Protein AF-F0YEH4-F1 (afdb_monomer_lite)

Foldseek 3Di:
DVVLVVVVLVVQLVLLQPQDQQHDPVSLVVVVVVLVCLCVRPPPVVSCVSVVPLLVVLPDQDRGSVSSNVSSLSSVQSVCVVVVHDRDDD

Radius of gyration: 12.73 Å; chains: 1; bounding box: 28×28×31 Å

Organism: Aureococcus anophagefferens (NCBI:txid44056)

Structure (mmCIF, N/CA/C/O backbone):
data_AF-F0YEH4-F1
#
_entry.id   AF-F0YEH4-F1
#
loop_
_atom_site.group_PDB
_atom_site.id
_atom_site.type_symbol
_atom_site.label_atom_id
_atom_site.label_alt_id
_atom_site.label_comp_id
_atom_site.label_asym_id
_atom_site.label_entity_id
_atom_site.label_seq_id
_atom_site.pdbx_PDB_ins_code
_atom_site.Cartn_x
_atom_site.Cartn_y
_atom_site.Cartn_z
_atom_site.occupancy
_atom_site.B_iso_or_equiv
_atom_site.auth_seq_id
_atom_site.auth_comp_id
_atom_site.auth_asym_id
_atom_site.auth_atom_id
_atom_site.pdbx_PDB_model_num
ATOM 1 N N . ARG A 1 1 ? -16.512 1.858 6.558 1.00 81.00 1 ARG A N 1
ATOM 2 C CA . ARG A 1 1 ? -15.108 1.480 6.872 1.00 81.00 1 ARG A CA 1
ATOM 3 C C . ARG A 1 1 ? -14.726 0.163 6.205 1.00 81.00 1 ARG A C 1
ATOM 5 O O . ARG A 1 1 ? -13.740 0.147 5.487 1.00 81.00 1 ARG A O 1
ATOM 12 N N . GLU A 1 2 ? -15.492 -0.913 6.398 1.00 90.81 2 GLU A N 1
ATOM 13 C CA . GLU A 1 2 ? -15.139 -2.221 5.827 1.00 90.81 2 GLU A CA 1
ATOM 14 C C . GLU A 1 2 ? -15.171 -2.286 4.297 1.00 90.81 2 GLU A C 1
ATOM 16 O O . GLU A 1 2 ? -14.256 -2.855 3.713 1.00 90.81 2 GLU A O 1
ATOM 21 N N . ASP A 1 3 ? -16.180 -1.696 3.644 1.00 95.88 3 ASP A N 1
ATOM 22 C CA . ASP A 1 3 ? -16.263 -1.720 2.175 1.00 95.88 3 ASP A CA 1
ATOM 23 C C . ASP A 1 3 ? -15.074 -1.022 1.528 1.00 95.88 3 ASP A C 1
ATOM 25 O O . ASP A 1 3 ? -14.466 -1.572 0.618 1.00 95.88 3 ASP A O 1
ATOM 29 N N . VAL A 1 4 ? -14.685 0.139 2.061 1.00 96.75 4 VAL A N 1
ATOM 30 C CA . VAL A 1 4 ? -13.463 0.835 1.645 1.00 96.75 4 VAL A CA 1
ATOM 31 C C . VAL A 1 4 ? -12.257 -0.094 1.780 1.00 96.75 4 VAL A C 1
ATOM 33 O O . VAL A 1 4 ? -11.531 -0.265 0.814 1.00 96.75 4 VAL A O 1
ATOM 36 N N . GLY A 1 5 ? -12.091 -0.758 2.930 1.00 97.19 5 GLY A N 1
ATOM 37 C CA . GLY A 1 5 ? -10.993 -1.705 3.139 1.00 97.19 5 GLY A CA 1
ATOM 38 C C . GLY A 1 5 ? -10.976 -2.845 2.123 1.00 97.19 5 GLY A C 1
ATOM 39 O O . GLY A 1 5 ? -9.947 -3.094 1.503 1.00 97.19 5 GLY A O 1
ATOM 40 N N . ARG A 1 6 ? -12.117 -3.506 1.897 1.00 97.44 6 ARG A N 1
ATOM 41 C CA . ARG A 1 6 ? -12.234 -4.595 0.912 1.00 97.44 6 ARG A CA 1
ATOM 42 C C . ARG A 1 6 ? -11.886 -4.128 -0.502 1.00 97.44 6 ARG A C 1
ATOM 44 O O . ARG A 1 6 ? -11.135 -4.809 -1.194 1.00 97.44 6 ARG A O 1
ATOM 51 N N . GLN A 1 7 ? -12.403 -2.972 -0.916 1.00 98.25 7 GLN A N 1
ATOM 52 C CA . GLN A 1 7 ? -12.164 -2.432 -2.257 1.00 98.25 7 GLN A CA 1
ATOM 53 C C . GLN A 1 7 ? -10.728 -1.927 -2.435 1.00 98.25 7 GLN A C 1
ATOM 55 O O . GLN A 1 7 ? -10.136 -2.126 -3.493 1.00 98.25 7 GLN A O 1
ATOM 60 N N . SER A 1 8 ? -10.130 -1.336 -1.400 1.00 98.12 8 SER A N 1
ATOM 61 C CA . SER A 1 8 ? -8.722 -0.940 -1.418 1.00 98.12 8 SER A CA 1
ATOM 62 C C . SER A 1 8 ? -7.801 -2.150 -1.519 1.00 98.12 8 SER A C 1
ATOM 64 O O . SER A 1 8 ? -6.923 -2.157 -2.375 1.00 98.12 8 SER A O 1
ATOM 66 N N . TRP A 1 9 ? -8.041 -3.210 -0.741 1.00 98.25 9 TRP A N 1
ATOM 67 C CA . TRP A 1 9 ? -7.268 -4.446 -0.876 1.00 98.25 9 TRP A CA 1
ATOM 68 C C . TRP A 1 9 ? -7.426 -5.078 -2.255 1.00 98.25 9 TRP A C 1
ATOM 70 O O . TRP A 1 9 ? -6.426 -5.453 -2.861 1.00 98.25 9 TRP A O 1
ATOM 80 N N . PHE A 1 10 ? -8.650 -5.141 -2.789 1.00 98.56 10 PHE A N 1
ATOM 81 C CA . PHE A 1 10 ? -8.875 -5.603 -4.159 1.00 98.56 10 PHE A CA 1
ATOM 82 C C . PHE A 1 10 ? -8.057 -4.792 -5.174 1.00 98.56 10 PHE A C 1
ATOM 84 O O . PHE A 1 10 ? -7.411 -5.373 -6.046 1.00 98.56 10 PHE A O 1
ATOM 91 N N . HIS A 1 11 ? -8.042 -3.464 -5.040 1.00 98.56 11 HIS A N 1
ATOM 92 C CA . HIS A 1 11 ? -7.248 -2.586 -5.891 1.00 98.56 11 HIS A CA 1
ATOM 93 C C . HIS A 1 11 ? -5.743 -2.872 -5.771 1.00 98.56 11 HIS A C 1
ATOM 95 O O . HIS A 1 11 ? -5.110 -3.141 -6.790 1.00 98.56 11 HIS A O 1
ATOM 101 N N . TYR A 1 12 ? -5.177 -2.880 -4.559 1.00 98.50 12 TYR A N 1
ATOM 102 C CA . TYR A 1 12 ? -3.739 -3.092 -4.350 1.00 98.50 12 TYR A CA 1
ATOM 103 C C . TYR A 1 12 ? -3.269 -4.456 -4.862 1.00 98.50 12 TYR A C 1
ATOM 105 O O . TYR A 1 12 ? -2.296 -4.528 -5.610 1.00 98.50 12 TYR A O 1
ATOM 113 N N . HIS A 1 13 ? -4.011 -5.526 -4.557 1.00 98.50 13 HIS A N 1
ATOM 114 C CA . HIS A 1 13 ? -3.706 -6.872 -5.056 1.00 98.50 13 HIS A CA 1
ATOM 115 C C . HIS A 1 13 ? -3.825 -6.967 -6.580 1.00 98.50 13 HIS A C 1
ATOM 117 O O . HIS A 1 13 ? -3.007 -7.622 -7.225 1.00 98.50 13 HIS A O 1
ATOM 123 N N . SER A 1 14 ? -4.795 -6.272 -7.182 1.00 98.62 14 SER A N 1
ATOM 124 C CA . SER A 1 14 ? -4.938 -6.224 -8.642 1.00 98.62 14 SER A CA 1
ATOM 125 C C . SER A 1 14 ? -3.785 -5.476 -9.312 1.00 98.62 14 SER A C 1
ATOM 127 O O . SER A 1 14 ? -3.280 -5.935 -10.337 1.00 98.62 14 SER A O 1
ATOM 129 N N . VAL A 1 15 ? -3.341 -4.353 -8.735 1.00 98.25 15 VAL A N 1
ATOM 130 C CA . VAL A 1 15 ? -2.163 -3.613 -9.213 1.00 98.25 15 VAL A CA 1
ATOM 131 C C . VAL A 1 15 ? -0.912 -4.486 -9.094 1.00 98.25 15 VAL A C 1
ATOM 133 O O . VAL A 1 15 ? -0.183 -4.626 -10.072 1.00 98.25 15 VAL A O 1
ATOM 136 N N . ALA A 1 16 ? -0.700 -5.140 -7.948 1.00 98.06 16 ALA A N 1
ATOM 137 C CA . ALA A 1 16 ? 0.439 -6.026 -7.713 1.00 98.06 16 ALA A CA 1
ATOM 138 C C . ALA A 1 16 ? 0.492 -7.191 -8.714 1.00 98.06 16 ALA A C 1
ATOM 140 O O . ALA A 1 16 ? 1.520 -7.431 -9.345 1.00 98.06 16 ALA A O 1
ATOM 141 N N . ALA A 1 17 ? -0.640 -7.866 -8.939 1.00 97.88 17 ALA A N 1
ATOM 142 C CA . ALA A 1 17 ? -0.744 -8.980 -9.883 1.00 97.88 17 ALA A CA 1
ATOM 143 C C . ALA A 1 17 ? -0.470 -8.574 -11.344 1.00 97.88 17 ALA A C 1
ATOM 145 O O . ALA A 1 17 ? -0.147 -9.426 -12.175 1.00 97.88 17 ALA A O 1
ATOM 146 N N . LYS A 1 18 ? -0.624 -7.286 -11.673 1.00 97.62 18 LYS A N 1
ATOM 147 C CA . LYS A 1 18 ? -0.367 -6.725 -13.006 1.00 97.62 18 LYS A CA 1
ATOM 148 C C . LYS A 1 18 ? 0.922 -5.914 -13.093 1.00 97.62 18 LYS A C 1
ATOM 150 O O . LYS A 1 18 ? 1.232 -5.429 -14.180 1.00 97.62 18 LYS A O 1
ATOM 155 N N . TYR A 1 19 ? 1.690 -5.815 -12.009 1.00 97.94 19 TYR A N 1
ATOM 156 C CA . TYR A 1 19 ? 2.983 -5.142 -12.012 1.00 97.94 19 TYR A CA 1
ATOM 157 C C . TYR A 1 19 ? 3.917 -5.780 -13.062 1.00 97.94 19 TYR A C 1
ATOM 159 O O . TYR A 1 19 ? 3.838 -6.994 -13.269 1.00 97.94 19 TYR A O 1
ATOM 167 N N . PRO A 1 20 ? 4.753 -5.036 -13.800 1.00 96.12 20 PRO A N 1
ATOM 168 C CA . PRO A 1 20 ? 5.600 -5.630 -14.839 1.00 96.12 20 PRO A CA 1
ATOM 169 C C . PRO A 1 20 ? 6.629 -6.624 -14.269 1.00 96.12 20 PRO A C 1
ATOM 171 O O . PRO A 1 20 ? 7.079 -6.474 -13.139 1.00 96.12 20 PRO A O 1
ATOM 174 N N . GLU A 1 21 ? 7.026 -7.641 -15.047 1.00 93.56 21 GLU A N 1
ATOM 175 C CA . GLU A 1 21 ? 8.164 -8.508 -14.657 1.00 93.56 21 GLU A CA 1
ATOM 176 C C . GLU A 1 21 ? 9.483 -7.741 -14.715 1.00 93.56 21 GLU A C 1
ATOM 178 O O . GLU A 1 21 ? 10.328 -7.899 -13.845 1.00 93.56 21 GLU A O 1
ATOM 183 N N . ASN A 1 22 ? 9.617 -6.881 -15.727 1.00 93.12 22 ASN A N 1
ATOM 184 C CA . ASN A 1 22 ? 10.731 -5.959 -15.898 1.00 93.12 22 ASN A CA 1
ATOM 185 C C . ASN A 1 22 ? 10.189 -4.539 -15.711 1.00 93.12 22 ASN A C 1
ATOM 187 O O . ASN A 1 22 ? 9.734 -3.918 -16.675 1.00 93.12 22 ASN A O 1
ATOM 191 N N . ALA A 1 23 ? 10.150 -4.068 -14.467 1.00 95.31 23 ALA A N 1
ATOM 192 C CA . ALA A 1 23 ? 9.640 -2.743 -14.142 1.00 95.31 23 ALA A CA 1
ATOM 193 C C . ALA A 1 23 ? 10.578 -1.640 -14.650 1.00 95.31 23 ALA A C 1
ATOM 195 O O . ALA A 1 23 ? 11.800 -1.723 -14.525 1.00 95.31 23 ALA A O 1
ATOM 196 N N . THR A 1 24 ? 10.003 -0.583 -15.218 1.00 96.56 24 THR A N 1
ATOM 197 C CA . THR A 1 24 ? 10.745 0.636 -15.541 1.00 96.56 24 THR A CA 1
ATOM 198 C C . THR A 1 24 ? 10.889 1.521 -14.303 1.00 96.56 24 THR A C 1
ATOM 200 O O . THR A 1 24 ? 10.159 1.375 -13.323 1.00 96.56 24 THR A O 1
ATOM 203 N N . ALA A 1 25 ? 11.773 2.520 -14.362 1.00 95.88 25 ALA A N 1
ATOM 204 C CA . ALA A 1 25 ? 11.886 3.516 -13.295 1.00 95.88 25 ALA A CA 1
ATOM 205 C C . A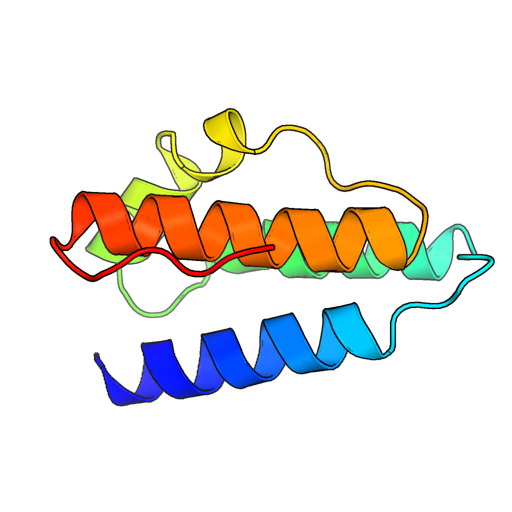LA A 1 25 ? 10.557 4.256 -13.019 1.00 95.88 25 ALA A C 1
ATOM 207 O O . ALA A 1 25 ? 10.293 4.647 -11.884 1.00 95.88 25 ALA A O 1
ATOM 208 N N . ILE A 1 26 ? 9.708 4.427 -14.041 1.00 97.56 26 ILE A N 1
ATOM 209 C CA . ILE A 1 26 ? 8.383 5.045 -13.893 1.00 97.56 26 ILE A CA 1
ATOM 210 C C . ILE A 1 26 ? 7.432 4.105 -13.146 1.00 97.56 26 ILE A C 1
ATOM 212 O O . ILE A 1 26 ? 6.698 4.570 -12.277 1.00 97.56 26 ILE A O 1
ATOM 216 N N . ASP A 1 27 ? 7.466 2.802 -13.434 1.00 97.06 27 ASP A N 1
ATOM 217 C CA . ASP A 1 27 ? 6.633 1.810 -12.741 1.00 97.06 27 ASP A CA 1
ATOM 218 C C . ASP A 1 27 ? 7.000 1.720 -11.254 1.00 97.06 27 ASP A C 1
ATOM 220 O O . ASP A 1 27 ? 6.117 1.748 -10.393 1.00 97.06 27 ASP A O 1
ATOM 224 N N . VAL A 1 28 ? 8.303 1.701 -10.948 1.00 96.19 28 VAL A N 1
ATOM 225 C CA . VAL A 1 28 ? 8.815 1.712 -9.568 1.00 96.19 28 VAL A CA 1
ATOM 226 C C . VAL A 1 28 ? 8.360 2.978 -8.841 1.00 96.19 28 VAL A C 1
ATOM 228 O O . VAL A 1 28 ? 7.792 2.898 -7.750 1.00 96.19 28 VAL A O 1
ATOM 231 N N . ALA A 1 29 ? 8.532 4.151 -9.460 1.00 97.06 29 ALA A N 1
ATOM 232 C CA . ALA A 1 29 ? 8.090 5.419 -8.882 1.00 97.06 29 ALA A CA 1
ATOM 233 C C . ALA A 1 29 ? 6.564 5.473 -8.682 1.00 97.06 29 ALA A C 1
ATOM 235 O O . ALA A 1 29 ? 6.090 6.003 -7.677 1.00 97.06 29 ALA A O 1
ATOM 236 N N . ALA A 1 30 ? 5.782 4.899 -9.600 1.00 97.94 30 ALA A N 1
ATOM 237 C CA . ALA A 1 30 ? 4.329 4.823 -9.483 1.00 97.94 30 ALA A CA 1
ATOM 238 C C . ALA A 1 30 ? 3.894 3.920 -8.320 1.00 97.94 30 ALA A C 1
ATOM 240 O O . ALA A 1 30 ? 3.001 4.298 -7.561 1.00 97.94 30 ALA A O 1
ATOM 241 N N . MET A 1 31 ? 4.543 2.767 -8.129 1.00 97.94 31 MET A N 1
ATOM 242 C CA . MET A 1 31 ? 4.270 1.878 -6.994 1.00 97.94 31 MET A CA 1
ATOM 243 C C . MET A 1 31 ? 4.646 2.533 -5.657 1.00 97.94 31 MET A C 1
ATOM 245 O O . MET A 1 31 ? 3.865 2.499 -4.706 1.00 97.94 31 MET A O 1
ATOM 249 N N . GLN A 1 32 ? 5.796 3.210 -5.593 1.00 96.81 32 GLN A N 1
ATOM 250 C CA . GLN A 1 32 ? 6.177 4.015 -4.428 1.00 96.81 32 GLN A CA 1
ATOM 251 C C . GLN A 1 32 ? 5.158 5.129 -4.155 1.00 96.81 32 GLN A C 1
ATOM 253 O O . GLN A 1 32 ? 4.774 5.350 -3.008 1.00 96.81 32 GLN A O 1
ATOM 258 N N . GLY A 1 33 ? 4.668 5.793 -5.205 1.00 98.00 33 GLY A N 1
ATOM 259 C CA . GLY A 1 33 ? 3.602 6.788 -5.116 1.00 98.00 33 GLY A CA 1
ATOM 260 C C . GLY A 1 33 ? 2.286 6.209 -4.590 1.00 98.00 33 GLY A C 1
ATOM 261 O O . GLY A 1 33 ? 1.632 6.836 -3.755 1.00 98.00 33 GLY A O 1
ATOM 262 N N . LEU A 1 34 ? 1.920 4.995 -5.014 1.00 97.81 34 LEU A N 1
ATOM 263 C CA . LEU A 1 34 ? 0.735 4.289 -4.527 1.00 97.81 34 LEU A CA 1
ATOM 264 C C . LEU A 1 34 ? 0.833 4.009 -3.023 1.00 97.81 34 LEU A C 1
ATOM 266 O O . LEU A 1 34 ? -0.106 4.314 -2.290 1.00 97.81 34 LEU A O 1
ATOM 270 N N . VAL A 1 35 ? 1.973 3.516 -2.540 1.00 97.69 35 VAL A N 1
ATOM 271 C CA . VAL A 1 35 ? 2.188 3.295 -1.099 1.00 97.69 35 VAL A CA 1
ATOM 272 C C . VAL A 1 35 ? 2.242 4.620 -0.336 1.00 97.69 35 VAL A C 1
ATOM 274 O O . VAL A 1 35 ? 1.596 4.763 0.701 1.00 97.69 35 VAL A O 1
ATOM 277 N N . ALA A 1 36 ? 2.905 5.647 -0.873 1.00 97.62 36 ALA A N 1
ATOM 278 C CA . ALA A 1 36 ? 2.918 6.981 -0.272 1.00 97.62 36 ALA A CA 1
ATOM 279 C C . ALA A 1 36 ? 1.506 7.595 -0.165 1.00 97.62 36 ALA A C 1
ATOM 281 O O . ALA A 1 36 ? 1.223 8.350 0.773 1.00 97.62 36 ALA A O 1
ATOM 282 N N . SER A 1 37 ? 0.594 7.241 -1.079 1.00 97.94 37 SER A N 1
ATOM 283 C CA . SER A 1 37 ? -0.802 7.690 -1.054 1.00 97.94 37 SER A CA 1
ATOM 284 C C . SER A 1 37 ? -1.598 7.165 0.147 1.00 97.94 37 SER A C 1
ATOM 286 O O . SER A 1 37 ? -2.626 7.751 0.486 1.00 97.94 37 SER A O 1
ATOM 288 N N . LEU A 1 38 ? -1.100 6.153 0.876 1.00 97.50 38 LEU A N 1
ATOM 289 C CA . LEU A 1 38 ? -1.721 5.668 2.118 1.00 97.50 38 LEU A CA 1
ATOM 290 C C . LEU A 1 38 ? -1.836 6.764 3.190 1.00 97.50 38 LEU A C 1
ATOM 292 O O . LEU A 1 38 ? -2.723 6.706 4.041 1.00 97.50 38 LEU A O 1
ATOM 296 N N . ARG A 1 39 ? -1.041 7.841 3.100 1.00 97.69 39 ARG A N 1
ATOM 297 C CA . ARG A 1 39 ? -1.208 9.061 3.918 1.00 97.69 39 ARG A CA 1
ATOM 298 C C . ARG A 1 39 ? -2.571 9.741 3.741 1.00 97.69 39 ARG A C 1
ATOM 300 O O . ARG A 1 39 ? -2.998 10.498 4.613 1.00 97.69 39 ARG A O 1
ATOM 307 N N . LEU A 1 40 ? -3.264 9.459 2.644 1.00 97.75 40 LEU A N 1
ATOM 308 C CA . LEU A 1 40 ? -4.596 9.964 2.316 1.00 97.75 40 LEU A CA 1
ATOM 309 C C . LEU A 1 40 ? -5.695 8.912 2.523 1.00 97.75 40 LEU A C 1
ATOM 311 O O . LEU A 1 40 ? -6.852 9.166 2.190 1.00 97.75 40 LEU A O 1
ATOM 315 N N . TYR A 1 41 ? -5.363 7.740 3.073 1.00 97.94 41 TYR A N 1
ATOM 316 C CA . TYR A 1 41 ? -6.332 6.669 3.273 1.00 97.94 41 TYR A CA 1
ATOM 317 C C . TYR A 1 41 ? -7.500 7.143 4.167 1.00 97.94 41 TYR A C 1
ATOM 319 O O . TYR A 1 41 ? -7.252 7.677 5.255 1.00 97.94 41 TYR A O 1
ATOM 327 N N . PRO A 1 42 ? -8.775 6.964 3.757 1.00 96.75 42 PRO A N 1
ATOM 328 C CA . PRO A 1 42 ? -9.939 7.598 4.390 1.00 96.75 42 PRO A CA 1
ATOM 329 C C . PRO A 1 42 ? -10.423 6.830 5.636 1.00 96.75 42 PRO A C 1
ATOM 331 O O . PRO A 1 42 ? -11.603 6.532 5.818 1.00 96.75 42 PRO A O 1
ATOM 334 N N . CYS A 1 43 ? -9.478 6.475 6.501 1.00 97.50 43 CYS A N 1
ATOM 335 C CA . CYS A 1 43 ? -9.685 5.912 7.827 1.00 97.50 43 CYS A CA 1
ATOM 336 C C . CYS A 1 43 ? -8.486 6.318 8.685 1.00 97.50 43 CYS A C 1
ATOM 338 O O . CYS A 1 43 ? -7.405 5.757 8.528 1.00 97.50 43 CYS A O 1
ATOM 340 N N . GLU A 1 44 ? -8.674 7.273 9.596 1.00 97.06 44 GLU A N 1
ATOM 341 C CA . GLU A 1 44 ? -7.590 7.818 10.420 1.00 97.06 44 GLU A CA 1
ATOM 342 C C . GLU A 1 44 ? -6.863 6.738 11.227 1.00 97.06 44 GLU A C 1
ATOM 344 O O . GLU A 1 44 ? -5.647 6.626 11.128 1.00 97.06 44 GLU A O 1
ATOM 349 N N . THR A 1 45 ? -7.596 5.897 11.961 1.00 97.06 45 THR A N 1
ATOM 350 C CA . THR A 1 45 ? -6.993 4.814 12.752 1.00 97.06 45 THR A CA 1
ATOM 351 C C . THR A 1 45 ? -6.214 3.835 11.875 1.00 97.06 45 THR A C 1
ATOM 353 O O . THR A 1 45 ? -5.126 3.421 12.249 1.00 97.06 45 THR A O 1
ATOM 356 N N . CYS A 1 46 ? -6.747 3.495 10.696 1.00 97.62 46 CYS A N 1
ATOM 357 C CA . CYS A 1 46 ? -6.087 2.579 9.767 1.00 97.62 46 CYS A CA 1
ATOM 358 C C . CYS A 1 46 ? -4.803 3.202 9.204 1.00 97.62 46 CYS A C 1
ATOM 360 O O . CYS A 1 46 ? -3.761 2.567 9.184 1.00 97.62 46 CYS A O 1
ATOM 362 N N . ARG A 1 47 ? -4.867 4.469 8.777 1.00 97.88 47 ARG A N 1
ATOM 363 C CA . ARG A 1 47 ? -3.708 5.218 8.287 1.00 97.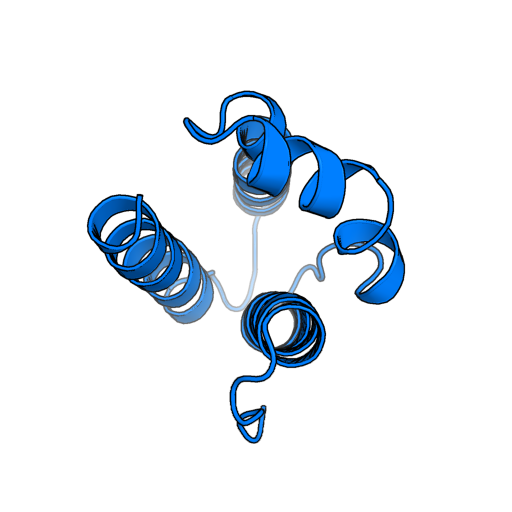88 47 ARG A CA 1
ATOM 364 C C . ARG A 1 47 ? -2.623 5.321 9.356 1.00 97.88 47 ARG A C 1
ATOM 366 O O . ARG A 1 47 ? -1.455 5.154 9.040 1.00 97.88 47 ARG A O 1
ATOM 373 N N . ASN A 1 48 ? -2.998 5.625 10.595 1.00 98.19 48 ASN A N 1
ATOM 374 C CA . ASN A 1 48 ? -2.034 5.777 11.680 1.00 98.19 48 ASN A CA 1
ATOM 375 C C . ASN A 1 48 ? -1.357 4.442 12.027 1.00 98.19 48 ASN A C 1
ATOM 377 O O . ASN A 1 48 ? -0.179 4.462 12.352 1.00 98.19 48 ASN A O 1
ATOM 381 N N . ALA A 1 49 ? -2.064 3.309 11.921 1.00 98.12 49 ALA A N 1
ATOM 382 C CA . ALA A 1 49 ? -1.461 1.981 12.057 1.00 98.12 49 ALA A CA 1
ATOM 383 C C . ALA A 1 49 ? -0.490 1.684 10.897 1.00 98.12 49 ALA A C 1
ATOM 385 O O . ALA A 1 49 ? 0.690 1.437 11.141 1.00 98.12 49 ALA A O 1
ATOM 386 N N . LEU A 1 50 ? -0.946 1.865 9.648 1.00 97.81 50 LEU A N 1
ATOM 387 C CA . LEU A 1 50 ? -0.139 1.657 8.437 1.00 97.81 50 LEU A CA 1
ATOM 388 C C . LEU A 1 50 ? 1.182 2.431 8.479 1.00 97.81 50 LEU A C 1
ATOM 390 O O . LEU A 1 50 ? 2.256 1.871 8.280 1.00 97.81 50 LEU A O 1
ATOM 394 N N . LEU A 1 51 ? 1.096 3.732 8.759 1.00 97.56 51 LEU A N 1
ATOM 395 C CA . LEU A 1 51 ? 2.248 4.634 8.811 1.00 97.56 51 LEU A CA 1
ATOM 396 C C . LEU A 1 51 ? 3.040 4.549 10.122 1.00 97.56 51 LEU A C 1
ATOM 398 O O . LEU A 1 51 ? 4.118 5.129 10.206 1.00 97.56 51 LEU A O 1
ATOM 402 N N . GLY A 1 52 ? 2.468 3.931 11.155 1.00 96.56 52 GLY A N 1
ATOM 403 C CA . GLY A 1 52 ? 3.033 3.875 12.501 1.00 96.56 52 GLY A CA 1
ATOM 404 C C . GLY A 1 52 ? 3.832 2.608 12.793 1.00 96.56 52 GLY A C 1
ATOM 405 O O . GLY A 1 52 ? 4.406 2.518 13.875 1.00 96.56 52 GLY A O 1
ATOM 406 N N . GLY A 1 53 ? 3.857 1.644 11.867 1.00 96.50 53 GLY A N 1
ATOM 407 C CA . GLY A 1 53 ? 4.704 0.458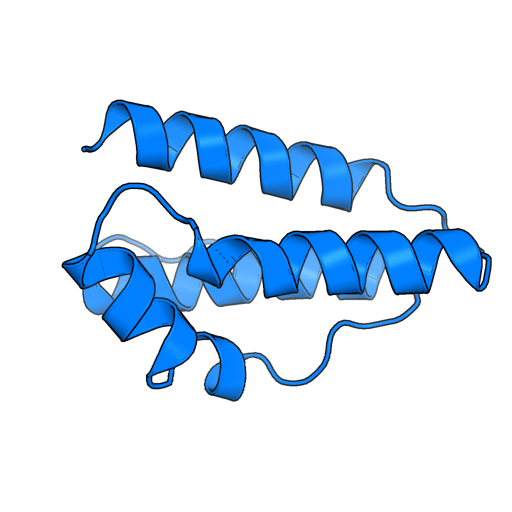 11.988 1.00 96.50 53 GLY A CA 1
ATOM 408 C C . GLY A 1 53 ? 4.403 -0.664 10.995 1.00 96.50 53 GLY A C 1
ATOM 409 O O . GLY A 1 53 ? 5.325 -1.379 10.620 1.00 96.50 53 GLY A O 1
ATOM 410 N N . GLU A 1 54 ? 3.164 -0.805 10.502 1.00 98.06 54 GLU A N 1
ATOM 411 C CA . GLU A 1 54 ? 2.815 -1.951 9.636 1.00 98.06 54 GLU A CA 1
ATOM 412 C C . GLU A 1 54 ? 3.623 -1.953 8.321 1.00 98.06 54 GLU A C 1
ATOM 414 O O . GLU A 1 54 ? 4.037 -3.008 7.844 1.00 98.06 54 GLU A O 1
ATOM 419 N N . LEU A 1 55 ? 3.889 -0.773 7.743 1.00 97.69 55 LEU A N 1
ATOM 420 C CA . LEU A 1 55 ? 4.744 -0.638 6.555 1.00 97.69 55 LEU A CA 1
ATOM 421 C C . LEU A 1 55 ? 6.221 -0.948 6.839 1.00 97.69 55 LEU A C 1
ATOM 423 O O . LEU A 1 55 ? 6.915 -1.446 5.953 1.00 97.69 55 LEU A O 1
ATOM 427 N N . ASP A 1 56 ? 6.701 -0.682 8.053 1.00 97.38 56 ASP A N 1
ATOM 428 C CA . ASP A 1 56 ? 8.089 -0.957 8.429 1.00 97.38 56 ASP A CA 1
ATOM 429 C C . ASP A 1 56 ? 8.332 -2.467 8.575 1.00 97.38 56 ASP A C 1
ATOM 431 O O . ASP A 1 56 ? 9.412 -2.953 8.238 1.00 97.38 56 ASP A O 1
ATOM 435 N N . GLU A 1 57 ? 7.317 -3.227 9.007 1.00 98.06 57 GLU A N 1
ATOM 436 C CA . GLU A 1 57 ? 7.395 -4.689 9.146 1.00 98.06 57 GLU A CA 1
ATOM 437 C C . GLU A 1 57 ? 7.612 -5.414 7.812 1.00 98.06 57 GLU A C 1
ATOM 439 O O . GLU A 1 57 ? 8.280 -6.448 7.775 1.00 98.06 57 GLU A O 1
ATOM 444 N N . VAL A 1 58 ? 7.070 -4.880 6.715 1.00 97.12 58 VAL A N 1
ATOM 445 C CA . VAL A 1 58 ? 7.203 -5.477 5.373 1.00 97.12 58 VAL A CA 1
ATOM 446 C C . VAL A 1 58 ? 8.388 -4.929 4.578 1.00 97.12 58 VAL A C 1
ATOM 448 O O . VAL A 1 58 ? 8.725 -5.464 3.521 1.00 97.12 58 VAL A O 1
ATOM 451 N N . GLY A 1 59 ? 9.052 -3.891 5.091 1.00 96.06 59 GLY A N 1
ATOM 452 C CA . GLY A 1 59 ? 10.245 -3.309 4.489 1.00 96.06 59 GLY A CA 1
ATOM 453 C C . GLY A 1 59 ? 9.992 -2.587 3.155 1.00 96.06 59 GLY A C 1
ATOM 454 O O . GLY A 1 59 ? 8.851 -2.274 2.802 1.00 96.06 59 GLY A O 1
ATOM 455 N N . PRO A 1 60 ? 11.061 -2.273 2.398 1.00 95.31 60 PRO A N 1
ATOM 456 C CA . PRO A 1 60 ? 10.947 -1.542 1.141 1.00 95.31 60 PRO A CA 1
ATOM 457 C C . PRO A 1 60 ? 10.227 -2.360 0.063 1.00 95.31 60 PRO A C 1
ATOM 459 O O . PRO A 1 60 ? 10.343 -3.583 -0.001 1.00 95.31 60 PRO A O 1
ATOM 462 N N . ILE A 1 61 ? 9.521 -1.657 -0.825 1.00 93.38 61 ILE A N 1
ATOM 463 C CA . ILE A 1 61 ? 8.809 -2.265 -1.953 1.00 93.38 61 ILE A CA 1
ATOM 464 C C . ILE A 1 61 ? 9.828 -2.888 -2.926 1.00 93.38 61 ILE A C 1
ATOM 466 O O . ILE A 1 61 ? 10.733 -2.174 -3.369 1.00 93.38 61 ILE A O 1
ATOM 470 N N . PRO A 1 62 ? 9.684 -4.173 -3.298 1.00 93.94 62 PRO A N 1
ATOM 471 C CA . PRO A 1 62 ? 10.548 -4.819 -4.286 1.00 93.94 62 PRO A CA 1
ATOM 472 C C . PRO A 1 62 ? 10.374 -4.264 -5.705 1.00 93.94 62 PRO A C 1
ATOM 474 O O . PRO A 1 62 ? 9.361 -3.648 -6.033 1.00 93.94 62 PRO A O 1
ATOM 477 N N . GLU A 1 63 ? 11.347 -4.532 -6.575 1.00 90.06 63 GLU A N 1
ATOM 478 C CA . GLU A 1 63 ? 11.341 -4.032 -7.958 1.00 90.06 63 GLU A CA 1
ATOM 479 C C . GLU A 1 63 ? 10.742 -5.015 -8.975 1.00 90.06 63 GLU A C 1
ATOM 481 O O . GLU A 1 63 ? 10.430 -4.608 -10.093 1.00 90.06 63 GLU A O 1
ATOM 486 N N . ASP A 1 64 ? 10.543 -6.285 -8.607 1.00 92.88 64 ASP A N 1
ATOM 487 C CA . ASP A 1 64 ? 9.952 -7.313 -9.469 1.00 92.88 64 ASP A CA 1
ATOM 488 C C . ASP A 1 64 ? 8.517 -7.682 -9.053 1.00 92.88 64 ASP A C 1
ATOM 490 O O . ASP A 1 64 ? 8.113 -7.537 -7.895 1.00 92.88 64 ASP A O 1
ATOM 494 N N . ARG A 1 65 ? 7.729 -8.203 -10.006 1.00 97.31 65 ARG A N 1
ATOM 495 C CA . ARG A 1 65 ? 6.326 -8.594 -9.773 1.00 97.31 65 ARG A CA 1
ATOM 496 C C . ARG A 1 65 ? 6.159 -9.562 -8.604 1.00 97.31 65 ARG A C 1
ATOM 498 O O . ARG A 1 65 ? 5.232 -9.383 -7.818 1.00 97.31 65 ARG A O 1
ATOM 505 N N . ALA A 1 66 ? 6.981 -10.606 -8.513 1.00 97.38 66 ALA A N 1
ATOM 506 C CA . ALA A 1 66 ? 6.800 -11.636 -7.492 1.00 97.38 66 ALA A CA 1
ATOM 507 C C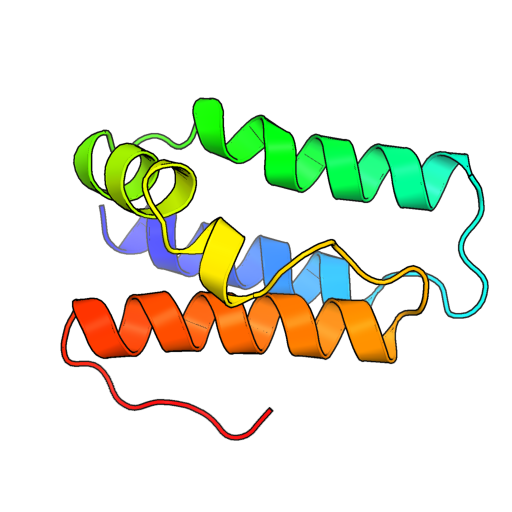 . ALA A 1 66 ? 7.042 -11.053 -6.093 1.00 97.38 66 ALA A C 1
ATOM 509 O O . ALA A 1 66 ? 6.253 -11.297 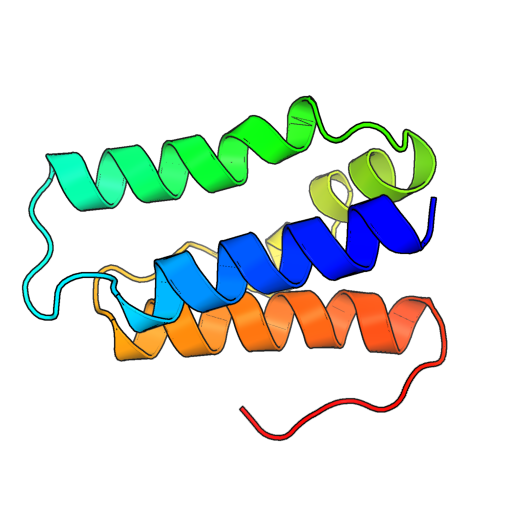-5.177 1.00 97.38 66 ALA A O 1
ATOM 510 N N . GLY A 1 67 ? 8.070 -10.214 -5.962 1.00 97.12 67 GLY A N 1
ATOM 511 C CA . GLY A 1 67 ? 8.343 -9.436 -4.763 1.00 97.12 67 GLY A CA 1
ATOM 512 C C . GLY A 1 67 ? 7.186 -8.505 -4.399 1.00 97.12 67 GLY A C 1
ATOM 513 O O . GLY A 1 67 ? 6.726 -8.538 -3.262 1.00 97.12 67 GLY A O 1
ATOM 514 N N . VAL A 1 68 ? 6.657 -7.729 -5.349 1.00 98.00 68 VAL A N 1
ATOM 515 C CA . VAL A 1 68 ? 5.534 -6.802 -5.105 1.00 98.00 68 VAL A CA 1
ATOM 516 C C . VAL A 1 68 ? 4.256 -7.538 -4.686 1.00 98.00 68 VAL A C 1
ATOM 518 O O . VAL A 1 68 ? 3.571 -7.100 -3.761 1.00 98.00 68 VAL A O 1
ATOM 521 N N . VAL A 1 69 ? 3.930 -8.665 -5.328 1.00 98.44 69 VAL A N 1
ATOM 522 C CA . VAL A 1 69 ? 2.777 -9.505 -4.952 1.00 98.44 69 VAL A CA 1
ATOM 523 C C . VAL A 1 69 ? 2.926 -10.017 -3.524 1.00 98.44 69 VAL A C 1
ATOM 525 O O . VAL A 1 69 ? 1.993 -9.879 -2.729 1.00 98.44 69 VAL A O 1
ATOM 528 N N . ARG A 1 70 ? 4.100 -10.560 -3.177 1.00 98.25 70 ARG A N 1
ATOM 529 C CA . ARG A 1 70 ? 4.373 -11.009 -1.809 1.00 98.25 70 ARG A CA 1
ATOM 530 C C . ARG A 1 70 ? 4.285 -9.843 -0.826 1.00 98.25 70 ARG A C 1
ATOM 532 O O . ARG A 1 70 ? 3.593 -9.972 0.171 1.00 98.25 70 ARG A O 1
ATOM 539 N N . TRP A 1 71 ? 4.896 -8.701 -1.129 1.00 98.44 71 TRP A N 1
ATOM 540 C CA . TRP A 1 71 ? 4.911 -7.525 -0.254 1.00 98.44 71 TRP A CA 1
ATOM 541 C C . TRP A 1 71 ? 3.497 -7.053 0.125 1.00 98.44 71 TRP A C 1
ATOM 543 O O . TRP A 1 71 ? 3.197 -6.874 1.305 1.00 98.44 71 TRP A O 1
ATOM 553 N N . TRP A 1 72 ? 2.581 -6.946 -0.846 1.00 98.50 72 TRP A N 1
ATOM 554 C CA . TRP A 1 72 ? 1.183 -6.585 -0.568 1.00 98.50 72 TRP A CA 1
ATOM 555 C C . TRP A 1 72 ? 0.418 -7.664 0.209 1.00 98.50 72 TRP A C 1
ATOM 557 O O . TRP A 1 72 ? -0.471 -7.336 0.999 1.00 98.50 72 TRP A O 1
ATOM 567 N N . CYS A 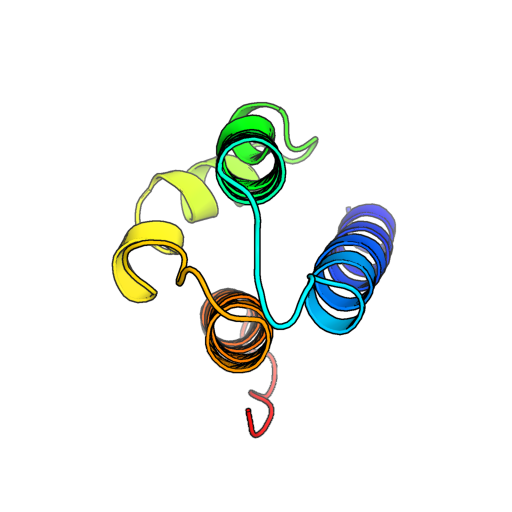1 73 ? 0.737 -8.942 -0.008 1.00 98.62 73 CYS A N 1
ATOM 568 C CA . CYS A 1 73 ? 0.164 -10.050 0.755 1.00 98.62 73 CYS A CA 1
ATOM 569 C C . CYS A 1 73 ? 0.621 -10.025 2.219 1.00 98.62 73 CYS A C 1
ATOM 571 O O . CYS A 1 73 ? -0.222 -10.087 3.114 1.00 98.62 73 CYS A O 1
ATOM 573 N N . GLU A 1 74 ? 1.917 -9.834 2.466 1.00 98.62 74 GLU A N 1
ATOM 574 C CA . GLU A 1 74 ? 2.467 -9.735 3.819 1.00 98.62 74 GLU A CA 1
ATOM 575 C C . GLU A 1 74 ? 1.915 -8.512 4.560 1.00 98.62 74 GLU A C 1
ATOM 577 O O . GLU A 1 74 ? 1.482 -8.641 5.702 1.00 98.62 74 GLU A O 1
ATOM 582 N N . LEU A 1 75 ? 1.796 -7.352 3.900 1.00 98.69 75 LEU A N 1
ATOM 583 C CA . LEU A 1 75 ? 1.192 -6.165 4.521 1.00 98.69 75 LEU A CA 1
ATOM 584 C C . LEU A 1 75 ? -0.272 -6.422 4.902 1.00 98.69 75 LEU A C 1
ATOM 586 O O . LEU A 1 75 ? -0.727 -6.034 5.976 1.00 98.69 75 LEU A O 1
ATOM 590 N N . HIS A 1 76 ? -1.021 -7.120 4.046 1.00 98.56 76 HIS A N 1
ATOM 591 C CA . HIS A 1 76 ? -2.390 -7.517 4.367 1.00 98.56 76 HIS A CA 1
ATOM 592 C C . HIS A 1 76 ? -2.434 -8.510 5.541 1.00 98.56 76 HIS A C 1
ATOM 594 O O . HIS A 1 76 ? -3.345 -8.435 6.365 1.00 98.56 76 HIS A O 1
ATOM 600 N N . ASN A 1 77 ? -1.453 -9.408 5.660 1.00 98.75 77 ASN A N 1
ATOM 601 C CA . ASN A 1 77 ? -1.336 -10.327 6.792 1.00 98.75 77 ASN A CA 1
ATOM 602 C C . ASN A 1 77 ? -0.976 -9.625 8.105 1.00 98.75 77 ASN A C 1
ATOM 604 O O . ASN A 1 77 ? -1.533 -10.000 9.137 1.00 98.75 77 ASN A O 1
ATOM 608 N N . VAL A 1 78 ? -0.129 -8.593 8.070 1.00 98.69 78 VAL A N 1
ATOM 609 C CA . VAL A 1 78 ? 0.134 -7.705 9.214 1.00 98.69 78 VAL A CA 1
ATOM 610 C C . VAL A 1 78 ? -1.181 -7.092 9.703 1.00 98.69 78 VAL A C 1
ATOM 612 O O . VAL A 1 78 ? -1.565 -7.296 10.854 1.00 98.69 78 VAL A O 1
ATOM 615 N N . VAL A 1 79 ? -1.962 -6.484 8.802 1.00 98.19 79 VAL A N 1
ATOM 616 C CA . VAL A 1 79 ? -3.283 -5.936 9.157 1.00 98.19 79 VAL A CA 1
ATOM 617 C C . VAL A 1 79 ? -4.233 -7.023 9.668 1.00 98.19 79 VAL A C 1
ATOM 619 O O . VAL A 1 79 ? -4.953 -6.801 10.640 1.00 98.19 79 VAL A O 1
ATOM 622 N N . ASN A 1 80 ? -4.258 -8.207 9.042 1.00 98.38 80 ASN A N 1
ATOM 623 C CA . ASN A 1 80 ? -5.108 -9.316 9.483 1.00 98.38 80 ASN A CA 1
ATOM 624 C C . ASN A 1 80 ? -4.769 -9.744 10.911 1.00 98.38 80 ASN A C 1
ATOM 626 O O . ASN A 1 80 ? -5.683 -9.878 11.723 1.00 98.38 80 ASN A O 1
ATOM 630 N N . ARG A 1 81 ? -3.483 -9.910 11.231 1.00 98.25 81 ARG A N 1
ATOM 631 C CA . ARG A 1 81 ? -3.008 -10.224 12.583 1.00 98.25 81 ARG A CA 1
ATOM 632 C C . ARG A 1 81 ? -3.500 -9.179 13.583 1.00 98.25 81 ARG A C 1
ATOM 634 O O . ARG A 1 81 ? -4.087 -9.551 14.598 1.00 98.25 81 ARG A O 1
ATOM 641 N N . ASP A 1 82 ? -3.337 -7.901 13.263 1.00 97.62 82 ASP A N 1
ATOM 642 C CA . ASP A 1 82 ? -3.654 -6.796 14.172 1.00 97.62 82 ASP A CA 1
ATOM 643 C C . ASP A 1 82 ? -5.165 -6.646 14.421 1.00 97.62 82 ASP A C 1
ATOM 645 O O . ASP A 1 82 ? -5.588 -6.220 15.497 1.00 97.62 82 ASP A O 1
ATOM 649 N N . VAL A 1 83 ? -6.004 -7.069 13.467 1.00 96.19 83 VAL A N 1
ATOM 650 C CA . VAL A 1 83 ? -7.473 -7.086 13.610 1.00 96.19 83 VAL A CA 1
ATOM 651 C C . VAL A 1 83 ? -8.054 -8.473 13.927 1.00 96.19 83 VAL A C 1
ATOM 653 O O . VAL A 1 83 ? -9.272 -8.655 13.861 1.00 96.19 83 VAL A O 1
ATOM 656 N N . GLY A 1 84 ? -7.212 -9.457 14.267 1.00 97.69 84 GLY A N 1
ATOM 657 C CA . GLY A 1 84 ? -7.632 -10.802 14.682 1.00 97.69 84 GLY A CA 1
ATOM 658 C C . GLY A 1 84 ? -8.253 -11.665 13.574 1.00 97.69 84 GLY A C 1
ATOM 659 O O . GLY A 1 84 ? -9.073 -12.541 13.854 1.00 97.69 84 GLY A O 1
ATOM 660 N N . LYS A 1 85 ? -7.907 -11.413 12.310 1.00 97.69 85 LYS A N 1
ATOM 661 C CA . LYS A 1 85 ? -8.309 -12.213 11.143 1.00 97.69 85 LYS A CA 1
ATOM 662 C C . LYS A 1 85 ? -7.264 -13.289 10.809 1.00 97.69 85 LYS A C 1
ATOM 664 O O . LYS A 1 85 ? -6.087 -13.124 11.126 1.00 97.69 85 LYS A O 1
ATOM 669 N N . PRO A 1 86 ? -7.668 -14.381 10.132 1.00 98.00 86 PRO A N 1
ATOM 670 C CA . PRO A 1 86 ? -6.727 -15.374 9.621 1.00 98.00 86 PRO A CA 1
ATOM 671 C C . PRO A 1 86 ? -5.717 -14.761 8.644 1.00 98.00 86 PRO A C 1
ATOM 673 O O . PRO A 1 86 ? -6.065 -13.877 7.861 1.00 98.00 86 PRO A O 1
ATOM 676 N N . GLN A 1 87 ? -4.492 -15.277 8.670 1.00 98.12 87 GLN A N 1
ATOM 677 C CA . GLN A 1 87 ? -3.460 -14.964 7.683 1.00 98.12 87 GLN A CA 1
ATOM 678 C C . GLN A 1 87 ? -3.568 -15.912 6.482 1.00 98.12 87 GLN A C 1
ATOM 680 O O . GLN A 1 87 ? -4.040 -17.045 6.616 1.00 98.12 87 GLN A O 1
ATOM 685 N N . TYR A 1 88 ? -3.122 -15.452 5.317 1.00 95.50 88 TYR A N 1
ATOM 686 C CA . TYR A 1 88 ? -3.132 -16.212 4.069 1.00 95.50 88 TYR A CA 1
ATOM 687 C C . TYR A 1 88 ? -1.714 -16.627 3.664 1.00 95.50 88 TYR A C 1
ATOM 689 O O . TYR A 1 88 ? -0.779 -15.859 3.889 1.00 95.50 88 TYR A O 1
ATOM 697 N N . PRO A 1 89 ? -1.535 -17.805 3.043 1.00 95.75 89 PRO A N 1
ATOM 698 C CA . PRO A 1 89 ? -0.255 -18.175 2.457 1.00 95.75 89 PRO A CA 1
ATOM 699 C C . PRO A 1 89 ? 0.051 -17.279 1.248 1.00 95.75 89 PRO A C 1
ATOM 701 O O . PRO A 1 89 ? -0.679 -17.310 0.254 1.00 95.75 89 PRO A O 1
ATOM 704 N N . CYS A 1 90 ? 1.129 -16.503 1.373 1.00 94.38 90 CYS A N 1
ATOM 705 C CA . CYS A 1 90 ? 1.778 -15.745 0.309 1.00 94.38 90 CYS A CA 1
ATOM 706 C C . CYS A 1 90 ? 2.853 -16.625 -0.368 1.00 94.38 90 CYS A C 1
ATOM 708 O O . CYS A 1 90 ? 2.825 -16.743 -1.604 1.00 94.38 90 CYS A O 1
#

Sequence (90 aa):
REDVGRQSWFHYHSVAAKYPENATAIDVAAMQGLVASLRLYPCETCRNALLGGELDEVGPIPEDRAGVVRWWCELHNVVNRDVGKPQYPC

pLDDT: mean 96.97, std 2.36, range [81.0, 98.75]

InterPro domains:
  IPR017905 ERV/ALR sulfhydryl oxidase domain [PF04777] (6-90)
  IPR017905 ERV/ALR sulfhydryl oxidase domain [PS51324] (1-90)
  IPR036774 ERV/ALR sulfhydryl oxidase domain superfamily [G3DSA:1.20.120.310] (1-90)
  IPR036774 ERV/ALR sulfhydryl oxidase domain superfamily [SSF69000] (3-90)
  IPR039799 Sulfhydryl oxidase ALR/ERV [PTHR12645] (1-90)

Secondary structure (DSSP, 8-state):
-HHHHHHHHHHHHHHHHHS-SS--HHHHHHHHHHHHGGGG-S-HHHHHHIIIIIHHHH-SPPSSHHHHHHHHHHHHHHHHHHTTPPP---